Protein AF-A0A7X8UAK8-F1 (afdb_monomer)

Solvent-accessible surface area (backbone atoms only — not comparable to full-atom values): 5123 Å² total; per-residue (Å²): 102,39,68,60,50,50,47,57,76,74,40,92,56,67,67,61,59,48,54,42,64,74,69,73,41,92,43,73,65,55,50,46,54,51,49,40,72,75,72,44,76,68,69,91,72,53,71,70,55,50,50,50,52,50,55,55,50,74,67,38,85,63,44,72,73,39,98,64,62,73,51,76,66,52,48,50,54,35,50,55,61,55,57,109

Mean predicted aligned error: 7.18 Å

Secondary structure (DSSP, 8-state):
-HHHHHHHHH---HHHHHHHHHTT-SSHHHHHHHHHHHH-SPP---HHHHHHHHHHHHT-TTGGGSSS---HHHHHHHHHHH--

Nearest PDB structures (foldseek):
  1vhd-assembly1_B  TM=7.957E-01  e=1.391E+00  Thermotoga maritima
  1o2d-assembly1_A  TM=7.745E-01  e=2.244E+00  Thermotoga maritima

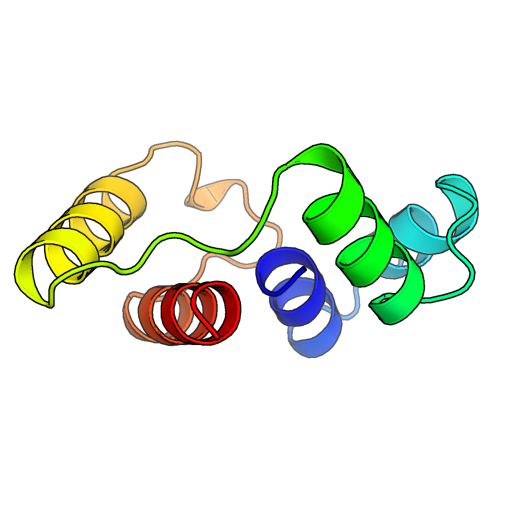Sequence (84 aa):
TAYLDYNLHHSADPKTSQALEISGFEDLQHFQRLMETLCGPAPVCSQSEKETFIEQTMQAKNLVNNLITPSRQDLIEILEKTLQ

Structure (mmCIF, N/CA/C/O backbone):
data_AF-A0A7X8UAK8-F1
#
_entry.id   AF-A0A7X8UAK8-F1
#
loop_
_atom_site.group_PDB
_atom_site.id
_atom_site.type_symbol
_atom_site.label_atom_id
_atom_site.label_alt_id
_atom_site.label_comp_id
_atom_site.label_asym_id
_atom_site.label_entity_id
_atom_site.label_seq_id
_atom_site.pdbx_PDB_ins_code
_atom_site.Cartn_x
_atom_site.Cartn_y
_atom_site.Cartn_z
_atom_site.occupancy
_atom_site.B_iso_or_equiv
_atom_site.auth_seq_id
_atom_site.auth_comp_id
_atom_site.auth_asym_id
_atom_site.auth_atom_id
_atom_site.pdbx_PDB_model_num
ATOM 1 N N . THR A 1 1 ? -1.443 -2.085 -5.561 1.00 56.94 1 THR A N 1
ATOM 2 C CA . THR A 1 1 ? -1.205 -1.409 -6.860 1.00 56.94 1 THR A CA 1
ATOM 3 C C . THR A 1 1 ? -1.012 0.089 -6.689 1.00 56.94 1 THR A C 1
ATOM 5 O O . THR A 1 1 ? -0.084 0.614 -7.287 1.00 56.94 1 THR A O 1
ATOM 8 N N . ALA A 1 2 ? -1.771 0.751 -5.804 1.00 65.69 2 ALA A N 1
ATOM 9 C CA . ALA A 1 2 ? -1.680 2.191 -5.516 1.00 65.69 2 ALA A CA 1
ATOM 10 C C . ALA A 1 2 ? -0.268 2.720 -5.189 1.00 65.69 2 ALA A C 1
ATOM 12 O O . ALA A 1 2 ? 0.084 3.820 -5.593 1.00 65.69 2 ALA A O 1
ATOM 13 N N . TYR A 1 3 ? 0.573 1.937 -4.504 1.00 68.25 3 TYR A N 1
ATOM 14 C CA . TYR A 1 3 ? 1.954 2.345 -4.209 1.00 68.25 3 TYR A CA 1
ATOM 15 C C . TYR A 1 3 ? 2.867 2.349 -5.453 1.00 68.25 3 TYR A C 1
ATOM 17 O O . TYR A 1 3 ? 3.716 3.224 -5.617 1.00 68.25 3 TYR A O 1
ATOM 25 N N . LEU A 1 4 ? 2.683 1.377 -6.353 1.00 70.88 4 LEU A N 1
ATOM 26 C CA . LEU A 1 4 ? 3.406 1.325 -7.627 1.00 70.88 4 LEU A CA 1
ATOM 27 C C . LEU A 1 4 ? 2.903 2.429 -8.568 1.00 70.88 4 LEU A C 1
ATOM 29 O O . LEU A 1 4 ? 3.704 3.094 -9.211 1.00 70.88 4 LEU A O 1
ATOM 33 N N . ASP A 1 5 ? 1.588 2.659 -8.571 1.00 70.06 5 ASP A N 1
ATOM 34 C CA . ASP A 1 5 ? 0.916 3.742 -9.293 1.00 70.06 5 ASP A CA 1
ATOM 35 C C . ASP A 1 5 ? 1.417 5.125 -8.855 1.00 70.06 5 ASP A C 1
ATOM 37 O O . ASP A 1 5 ? 1.772 5.953 -9.690 1.00 70.06 5 ASP A O 1
ATOM 41 N N . TYR A 1 6 ? 1.539 5.350 -7.544 1.00 72.31 6 TYR A N 1
ATOM 42 C CA . TYR A 1 6 ? 2.115 6.572 -6.987 1.00 72.31 6 TYR A CA 1
ATOM 43 C C . TYR A 1 6 ? 3.538 6.810 -7.504 1.00 72.31 6 TYR A C 1
ATOM 45 O O . TYR A 1 6 ? 3.830 7.895 -8.009 1.00 72.31 6 TYR A O 1
ATOM 53 N N . ASN A 1 7 ? 4.399 5.789 -7.451 1.00 68.00 7 ASN A N 1
ATOM 54 C CA . ASN A 1 7 ? 5.772 5.903 -7.942 1.00 68.00 7 ASN A CA 1
ATOM 55 C C . ASN A 1 7 ? 5.835 6.111 -9.464 1.00 68.00 7 ASN A C 1
ATOM 57 O O . ASN A 1 7 ? 6.668 6.888 -9.914 1.00 68.00 7 ASN A O 1
ATOM 61 N N . LEU A 1 8 ? 4.950 5.486 -10.247 1.00 67.12 8 LEU A N 1
ATOM 62 C CA . LEU A 1 8 ? 4.872 5.677 -11.702 1.00 67.12 8 LEU A CA 1
ATOM 63 C C . LEU A 1 8 ? 4.448 7.099 -12.092 1.00 67.12 8 LEU A C 1
ATOM 65 O O . LEU A 1 8 ? 4.936 7.631 -13.084 1.00 67.12 8 LEU A O 1
ATOM 69 N N . HIS A 1 9 ? 3.553 7.718 -11.319 1.00 67.94 9 HIS A N 1
ATOM 70 C CA . HIS A 1 9 ? 3.046 9.063 -11.606 1.00 67.94 9 HIS A CA 1
ATOM 71 C C . HIS A 1 9 ? 3.941 10.185 -11.073 1.00 67.94 9 HIS A C 1
ATOM 73 O O . HIS A 1 9 ? 3.897 11.296 -11.597 1.00 67.94 9 HIS A O 1
ATOM 79 N N . HIS A 1 10 ? 4.746 9.909 -10.045 1.00 65.56 10 HIS A N 1
ATOM 80 C CA . HIS A 1 10 ? 5.575 10.927 -9.398 1.00 65.56 10 HIS A CA 1
ATOM 81 C C . HIS A 1 10 ? 7.060 10.792 -9.730 1.00 65.56 10 HIS A C 1
ATOM 83 O O . HIS A 1 10 ? 7.795 11.769 -9.594 1.00 65.56 10 HIS A O 1
ATOM 89 N N . SER A 1 11 ? 7.511 9.624 -10.197 1.00 63.75 11 SER A N 1
ATOM 90 C CA . SER A 1 11 ? 8.898 9.392 -10.586 1.00 63.75 11 SER A CA 1
ATOM 91 C C . SER A 1 11 ? 9.035 9.119 -12.078 1.00 63.75 11 SER A C 1
ATOM 93 O O . SER A 1 11 ? 8.371 8.251 -12.634 1.00 63.75 11 SER A O 1
ATOM 95 N N . ALA A 1 12 ? 9.979 9.811 -12.716 1.00 62.28 12 ALA A N 1
ATOM 96 C CA . ALA A 1 12 ? 10.417 9.513 -14.079 1.00 62.28 12 ALA A CA 1
ATOM 97 C C . ALA A 1 12 ? 11.468 8.379 -14.132 1.00 62.28 12 ALA A C 1
ATOM 99 O O . ALA A 1 12 ? 12.141 8.217 -15.151 1.00 62.28 12 ALA A O 1
ATOM 100 N N . ASP A 1 13 ? 11.669 7.626 -13.040 1.00 70.06 13 ASP A N 1
ATOM 101 C CA . ASP A 1 13 ? 12.677 6.564 -12.995 1.00 70.06 13 ASP A CA 1
ATOM 102 C C . ASP A 1 13 ? 12.256 5.374 -13.883 1.00 70.06 13 ASP A C 1
ATOM 104 O O . ASP A 1 13 ? 11.200 4.765 -13.655 1.00 70.06 13 ASP A O 1
ATOM 108 N N . PRO A 1 14 ? 13.088 4.983 -14.864 1.00 68.25 14 PRO A N 1
ATOM 109 C CA . PRO A 1 14 ? 12.804 3.859 -15.751 1.00 68.25 14 PRO A CA 1
ATOM 110 C C . PRO A 1 14 ? 12.676 2.505 -15.028 1.00 68.25 14 PRO A C 1
ATOM 112 O O . PRO A 1 14 ? 12.064 1.585 -15.573 1.00 68.25 14 PRO A O 1
ATOM 115 N N . LYS A 1 15 ? 13.192 2.362 -13.798 1.00 68.75 15 LYS A N 1
ATOM 116 C CA . LYS A 1 15 ? 13.067 1.131 -12.995 1.00 68.75 15 LYS A CA 1
ATOM 117 C C . LYS A 1 15 ? 11.621 0.783 -12.657 1.00 68.75 15 LYS A C 1
ATOM 119 O O . LYS A 1 15 ? 11.295 -0.393 -12.516 1.00 68.75 15 LYS A O 1
ATOM 124 N N . THR A 1 16 ? 10.759 1.789 -12.538 1.00 65.00 16 THR A N 1
ATOM 125 C CA . THR A 1 16 ? 9.341 1.609 -12.202 1.00 65.00 16 THR A CA 1
ATOM 126 C C . THR A 1 16 ? 8.587 0.903 -13.333 1.00 65.00 16 THR A C 1
ATOM 128 O O . THR A 1 16 ? 7.808 -0.012 -13.073 1.00 65.00 16 THR A O 1
ATOM 131 N N . SER A 1 17 ? 8.891 1.250 -14.588 1.00 63.38 17 SER A N 1
ATOM 132 C CA . SER A 1 17 ? 8.344 0.583 -15.779 1.00 63.38 17 SER A CA 1
ATOM 133 C C . SER A 1 17 ? 8.983 -0.789 -16.019 1.00 63.38 17 SER A C 1
ATOM 135 O O . SER A 1 17 ? 8.281 -1.748 -16.331 1.00 63.38 17 SER A O 1
ATOM 137 N N . GLN A 1 18 ? 10.294 -0.926 -15.780 1.00 69.25 18 GLN A N 1
ATOM 138 C CA . GLN A 1 18 ? 10.995 -2.215 -15.877 1.00 69.25 18 GLN A CA 1
ATOM 139 C C . GLN A 1 18 ? 10.445 -3.273 -14.913 1.00 69.25 18 GLN A C 1
ATOM 141 O O . GLN A 1 18 ? 10.403 -4.454 -15.253 1.00 69.25 18 GLN A O 1
ATOM 146 N N . ALA A 1 19 ? 10.010 -2.870 -13.715 1.00 69.25 19 ALA A N 1
ATOM 147 C CA . ALA A 1 19 ? 9.415 -3.791 -12.753 1.00 69.25 19 ALA A CA 1
ATOM 148 C C . ALA A 1 19 ? 8.130 -4.442 -13.294 1.00 69.25 19 ALA A C 1
ATOM 150 O O . ALA A 1 19 ? 7.908 -5.627 -13.048 1.00 69.25 19 ALA A O 1
ATOM 151 N N . LEU A 1 20 ? 7.311 -3.709 -14.056 1.00 65.25 20 LEU A N 1
ATOM 152 C CA . LEU A 1 20 ? 6.112 -4.261 -14.693 1.00 65.25 20 LEU A CA 1
ATOM 153 C C . LEU A 1 20 ? 6.474 -5.213 -15.839 1.00 65.25 20 LEU A C 1
ATOM 155 O O . LEU A 1 20 ? 5.981 -6.339 -15.863 1.00 65.25 20 LEU A O 1
ATOM 159 N N . GLU A 1 21 ? 7.396 -4.804 -16.717 1.00 65.88 21 GLU A N 1
ATOM 160 C CA . GLU A 1 21 ? 7.837 -5.609 -17.867 1.00 65.88 21 GLU A CA 1
ATOM 161 C C . GLU A 1 21 ? 8.468 -6.949 -17.450 1.00 65.88 21 GLU A C 1
ATOM 163 O O . GLU A 1 21 ? 8.167 -7.989 -18.034 1.00 65.88 21 GLU A O 1
ATOM 168 N N . ILE A 1 22 ? 9.317 -6.954 -16.416 1.00 72.88 22 ILE A N 1
ATOM 169 C CA . ILE A 1 22 ? 10.016 -8.167 -15.952 1.00 72.88 22 ILE A CA 1
ATOM 170 C C . ILE A 1 22 ? 9.067 -9.130 -15.228 1.00 72.88 22 ILE A C 1
ATOM 172 O O . ILE A 1 22 ? 9.266 -10.344 -15.265 1.00 72.88 22 ILE A O 1
ATOM 176 N N . SER A 1 23 ? 8.029 -8.609 -14.575 1.00 67.31 23 SER A N 1
ATOM 177 C CA . SER A 1 23 ? 7.109 -9.419 -13.768 1.00 67.31 23 SER A CA 1
ATOM 178 C C . SER A 1 23 ? 6.109 -10.229 -14.604 1.00 67.31 23 SER A C 1
ATOM 180 O O . SER A 1 23 ? 5.346 -11.011 -14.043 1.00 67.31 23 SER A O 1
ATOM 182 N N . GLY A 1 24 ? 6.102 -10.060 -15.933 1.00 69.50 24 GLY A N 1
A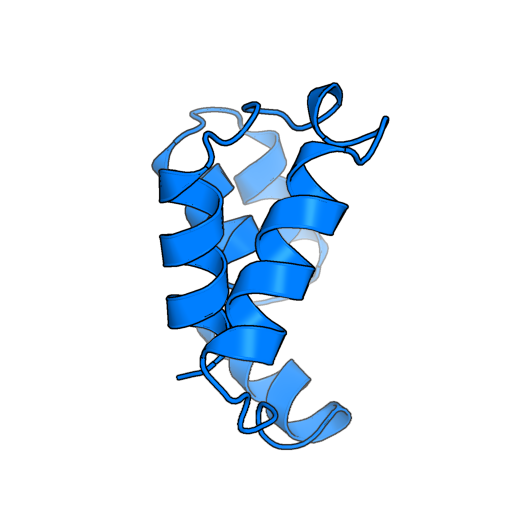TOM 183 C CA . GLY A 1 24 ? 5.181 -10.757 -16.835 1.00 69.50 24 GLY A CA 1
ATOM 184 C C . GLY A 1 24 ? 3.734 -10.265 -16.738 1.00 69.50 24 GLY A C 1
ATOM 185 O O . GLY A 1 24 ? 2.824 -10.947 -17.209 1.00 69.50 24 GLY A O 1
ATOM 186 N N . PHE A 1 25 ? 3.507 -9.100 -16.123 1.00 71.38 25 PHE A N 1
ATOM 187 C CA . PHE A 1 25 ? 2.194 -8.470 -16.082 1.00 71.38 25 PHE A CA 1
ATOM 188 C C . PHE A 1 25 ? 1.997 -7.611 -17.328 1.00 71.38 25 PHE A C 1
ATOM 190 O O . PHE A 1 25 ? 2.828 -6.769 -17.650 1.00 71.38 25 PHE A O 1
ATOM 197 N N . GLU A 1 26 ? 0.875 -7.826 -18.010 1.00 71.25 26 GLU A N 1
ATOM 198 C CA . GLU A 1 26 ? 0.489 -7.061 -19.202 1.00 71.25 26 GLU A CA 1
ATOM 199 C C . GLU A 1 26 ? 0.260 -5.578 -18.873 1.00 71.25 26 GLU A C 1
ATOM 201 O O . GLU A 1 26 ? 0.632 -4.703 -19.649 1.00 71.25 26 GLU A O 1
ATOM 206 N N . ASP A 1 27 ? -0.315 -5.300 -17.700 1.00 73.31 27 ASP A N 1
ATOM 207 C CA . ASP A 1 27 ? -0.570 -3.960 -17.183 1.00 73.31 27 ASP A CA 1
ATOM 208 C C . ASP A 1 27 ? -0.831 -3.980 -15.658 1.00 73.31 27 ASP A C 1
ATOM 210 O O . ASP A 1 27 ? -0.881 -5.030 -15.002 1.00 73.31 27 ASP A O 1
ATOM 214 N N . LEU A 1 28 ? -1.012 -2.790 -15.073 1.00 74.00 28 LEU A N 1
ATOM 215 C CA . LEU A 1 28 ? -1.295 -2.609 -13.644 1.00 74.00 28 LEU A CA 1
ATOM 216 C C . LEU A 1 28 ? -2.637 -3.243 -13.220 1.00 74.00 28 LEU A C 1
ATOM 218 O O . LEU A 1 28 ? -2.798 -3.654 -12.068 1.00 74.00 28 LEU A O 1
ATOM 222 N N . GLN A 1 29 ? -3.593 -3.345 -14.148 1.00 79.50 29 GLN A N 1
ATOM 223 C CA . GLN A 1 29 ? -4.930 -3.885 -13.910 1.00 79.50 29 GLN A CA 1
ATOM 224 C C . GLN A 1 29 ? -4.915 -5.418 -13.844 1.00 79.50 29 GLN A C 1
ATOM 226 O O . GLN A 1 29 ? -5.646 -6.023 -13.058 1.00 79.50 29 GLN A O 1
ATOM 231 N N . HIS A 1 30 ? -4.067 -6.071 -14.635 1.00 80.12 30 HIS A N 1
ATOM 232 C CA . HIS A 1 30 ? -3.805 -7.500 -14.554 1.00 80.12 30 HIS A CA 1
ATOM 233 C C . HIS A 1 30 ? -3.194 -7.852 -13.194 1.00 80.12 30 HIS A C 1
ATOM 235 O O . HIS A 1 30 ? -3.678 -8.768 -12.527 1.00 80.12 30 HIS A O 1
ATOM 241 N N . PHE A 1 31 ? -2.222 -7.0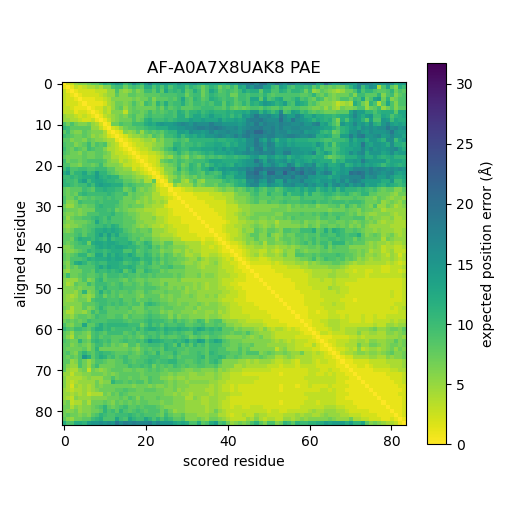66 -12.723 1.00 81.56 31 PHE A N 1
ATOM 242 C CA . PHE A 1 31 ? -1.657 -7.250 -11.387 1.00 81.56 31 PHE A CA 1
ATOM 243 C C . PHE A 1 31 ? -2.714 -7.086 -10.279 1.00 81.56 31 PHE A C 1
ATOM 245 O O . PHE A 1 31 ? -2.785 -7.919 -9.376 1.00 81.56 31 PHE A O 1
ATOM 252 N N . GLN A 1 32 ? -3.580 -6.068 -10.361 1.00 79.56 32 GLN A N 1
ATOM 253 C CA . GLN A 1 32 ? -4.649 -5.862 -9.375 1.00 79.56 32 GLN A CA 1
ATOM 254 C C . GLN A 1 32 ? -5.611 -7.053 -9.289 1.00 79.56 32 GLN A C 1
ATOM 256 O O . GLN A 1 32 ? -5.847 -7.573 -8.199 1.00 79.56 32 GLN A O 1
ATOM 261 N N . ARG A 1 33 ? -6.105 -7.532 -10.437 1.00 82.31 33 ARG A N 1
ATOM 262 C CA . ARG A 1 33 ? -7.028 -8.677 -10.498 1.00 82.31 33 ARG A CA 1
ATOM 263 C C . ARG A 1 33 ? -6.409 -9.953 -9.933 1.00 82.31 33 ARG A C 1
ATOM 265 O O . ARG A 1 33 ? -7.088 -10.721 -9.249 1.00 82.31 33 ARG A O 1
ATOM 272 N N . LEU A 1 34 ? -5.122 -10.186 -10.201 1.00 84.44 34 LEU A N 1
ATOM 273 C CA . LEU A 1 34 ? -4.414 -11.333 -9.639 1.00 84.44 34 LEU A CA 1
ATOM 274 C C . LEU A 1 34 ? -4.326 -11.232 -8.112 1.00 84.44 34 LEU A C 1
ATOM 276 O O . LEU A 1 34 ? -4.599 -12.210 -7.419 1.00 84.44 34 LEU A O 1
ATOM 280 N N . MET A 1 35 ? -3.987 -10.054 -7.585 1.00 83.12 35 MET A N 1
ATOM 281 C CA . MET A 1 35 ? -3.893 -9.836 -6.141 1.00 83.12 35 MET A CA 1
ATOM 282 C C . MET A 1 35 ? -5.242 -10.025 -5.439 1.00 83.12 35 MET A C 1
ATOM 284 O O . MET A 1 35 ? -5.286 -10.701 -4.416 1.00 83.12 35 MET A O 1
ATOM 288 N N . GLU A 1 36 ? -6.343 -9.521 -6.001 1.00 85.06 36 GLU A N 1
ATOM 289 C CA . GLU A 1 36 ? -7.696 -9.766 -5.470 1.00 85.06 36 GLU A CA 1
ATOM 290 C C . GLU A 1 36 ? -8.058 -11.259 -5.487 1.00 85.06 36 GLU A C 1
ATOM 292 O O . GLU A 1 36 ? -8.645 -11.773 -4.536 1.00 85.06 36 GLU A O 1
ATOM 297 N N . THR A 1 37 ? -7.657 -11.986 -6.535 1.00 87.38 37 THR A N 1
ATOM 298 C CA . THR A 1 37 ? -7.902 -13.434 -6.644 1.00 87.38 37 THR A CA 1
ATOM 299 C C . THR A 1 37 ? -7.143 -14.227 -5.576 1.00 87.38 37 THR A C 1
ATOM 301 O O . THR A 1 37 ? -7.670 -15.198 -5.036 1.00 87.38 37 THR A O 1
ATOM 304 N N . LEU A 1 38 ? -5.903 -13.834 -5.274 1.00 87.31 38 LEU A N 1
ATOM 305 C CA . LEU A 1 38 ? -5.037 -14.551 -4.334 1.00 87.31 38 LEU A CA 1
ATOM 306 C C . LEU A 1 38 ? -5.285 -14.163 -2.873 1.00 87.31 38 LEU A C 1
ATOM 308 O O . LEU A 1 38 ? -5.203 -15.016 -1.991 1.00 87.31 38 LEU A O 1
ATOM 312 N N . CYS A 1 39 ? -5.547 -12.884 -2.609 1.00 87.38 39 CYS A N 1
ATOM 313 C CA . CYS A 1 39 ? -5.623 -12.328 -1.258 1.00 87.38 39 CYS A CA 1
ATOM 314 C C . CYS A 1 39 ? -7.057 -12.053 -0.790 1.00 87.38 39 CYS A C 1
ATOM 316 O O . CYS A 1 39 ? -7.267 -11.852 0.406 1.00 87.38 39 CYS A O 1
ATOM 318 N N . GLY A 1 40 ? -8.037 -12.071 -1.696 1.00 84.75 40 GLY A N 1
ATOM 319 C CA . GLY A 1 40 ? -9.404 -11.649 -1.414 1.00 84.75 40 GLY A CA 1
ATOM 320 C C . GLY A 1 40 ? -9.592 -10.128 -1.514 1.00 84.75 40 GLY A C 1
ATOM 321 O O . GLY A 1 40 ? -8.680 -9.410 -1.934 1.00 84.75 40 GLY A O 1
ATOM 322 N N . PRO A 1 41 ? -10.788 -9.624 -1.161 1.00 83.00 41 PRO A N 1
ATOM 323 C CA . PRO A 1 41 ? -11.100 -8.201 -1.232 1.00 83.00 41 PRO A CA 1
ATOM 324 C C . PRO A 1 41 ? -10.305 -7.392 -0.200 1.00 83.00 41 PRO A C 1
ATOM 326 O O . PRO A 1 41 ? -9.900 -7.912 0.844 1.00 83.00 41 PRO A O 1
ATOM 329 N N . ALA A 1 42 ? -10.132 -6.097 -0.470 1.00 84.19 42 ALA A N 1
ATOM 330 C CA . ALA A 1 42 ? -9.528 -5.178 0.484 1.00 84.19 42 ALA A CA 1
ATOM 331 C C . ALA A 1 42 ? -10.321 -5.148 1.812 1.00 84.19 42 ALA A C 1
ATOM 333 O O . ALA A 1 42 ? -11.554 -5.243 1.809 1.00 84.19 42 ALA A O 1
ATOM 334 N N . PRO A 1 43 ? -9.641 -5.021 2.965 1.00 85.25 43 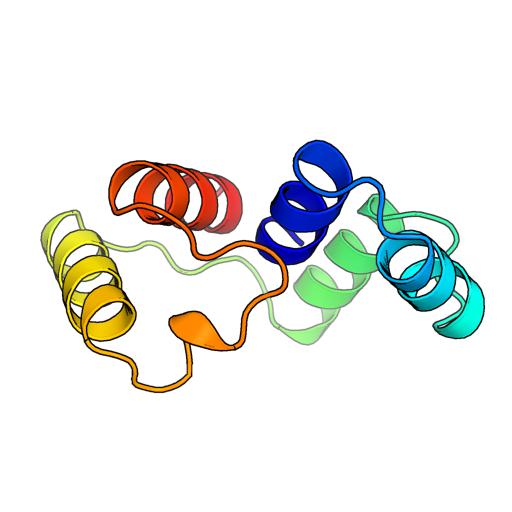PRO A N 1
ATOM 335 C CA . PRO A 1 43 ? -10.313 -4.932 4.254 1.00 85.25 43 PRO A CA 1
ATOM 336 C C . PRO A 1 43 ? -11.075 -3.608 4.389 1.00 85.25 43 PRO A C 1
ATOM 338 O O . PRO A 1 43 ? -10.632 -2.565 3.916 1.00 85.25 43 PRO A O 1
ATOM 341 N N . VAL A 1 44 ? -12.200 -3.623 5.107 1.00 87.25 44 VAL A N 1
ATOM 342 C CA . VAL A 1 44 ? -12.902 -2.389 5.484 1.00 87.25 44 VAL A CA 1
ATOM 343 C C . VAL A 1 44 ? -12.282 -1.849 6.768 1.00 87.25 44 VAL A C 1
ATOM 345 O O . VAL A 1 44 ? -12.449 -2.442 7.830 1.00 87.25 44 VAL A O 1
ATOM 348 N N . CYS A 1 45 ? -11.575 -0.722 6.675 1.00 88.31 45 CYS A N 1
ATOM 349 C CA . CYS A 1 45 ? -10.966 -0.060 7.831 1.00 88.31 45 CYS A CA 1
ATOM 350 C C . CYS A 1 45 ? -11.818 1.115 8.328 1.00 88.31 45 CYS A C 1
ATOM 352 O O . CYS A 1 45 ? -12.282 1.945 7.538 1.00 88.31 45 CYS A O 1
ATOM 354 N N . SER A 1 46 ? -11.960 1.233 9.646 1.00 93.12 46 SER A N 1
ATOM 355 C CA . SER A 1 46 ? -12.479 2.433 10.306 1.00 93.12 46 SER A CA 1
ATOM 356 C C . SER A 1 46 ? -11.524 3.623 10.150 1.00 93.12 46 SER A C 1
ATOM 358 O O . SER A 1 46 ? -10.339 3.465 9.852 1.00 93.12 46 SER A O 1
ATOM 360 N N . GLN A 1 47 ? -12.025 4.838 10.387 1.00 91.12 47 GLN A N 1
ATOM 361 C CA . GLN A 1 47 ? -11.206 6.050 10.291 1.00 91.12 47 GLN A CA 1
ATOM 362 C C . GLN A 1 47 ? -10.012 6.028 11.262 1.00 91.12 47 GLN A C 1
ATOM 364 O O . GLN A 1 47 ? -8.903 6.390 10.878 1.00 91.12 47 GLN A O 1
ATOM 369 N N . SER A 1 48 ? -10.211 5.534 12.488 1.00 93.19 48 SER A N 1
ATOM 370 C CA . SER A 1 48 ? -9.145 5.433 13.492 1.00 93.19 48 SER A CA 1
ATOM 371 C C . SER A 1 48 ? -8.057 4.427 13.107 1.00 93.19 48 SER A C 1
ATOM 373 O O . SER A 1 48 ? -6.875 4.656 13.367 1.00 93.19 48 SER A O 1
ATOM 375 N N . GLU A 1 49 ? -8.429 3.315 12.466 1.00 92.94 49 GLU A N 1
ATOM 376 C CA . GLU A 1 49 ? -7.457 2.344 11.947 1.00 92.94 49 GLU A CA 1
ATOM 377 C C . GLU A 1 49 ? -6.641 2.947 10.803 1.00 92.94 49 GLU A C 1
ATOM 379 O O . GLU A 1 49 ? -5.419 2.806 10.783 1.00 92.94 49 GLU A O 1
ATOM 384 N N . LYS A 1 50 ? -7.293 3.687 9.896 1.00 92.44 50 LYS A N 1
ATOM 385 C CA . LYS A 1 50 ? -6.600 4.403 8.818 1.00 92.44 50 LYS A CA 1
ATOM 386 C C . LYS A 1 50 ? -5.577 5.391 9.376 1.00 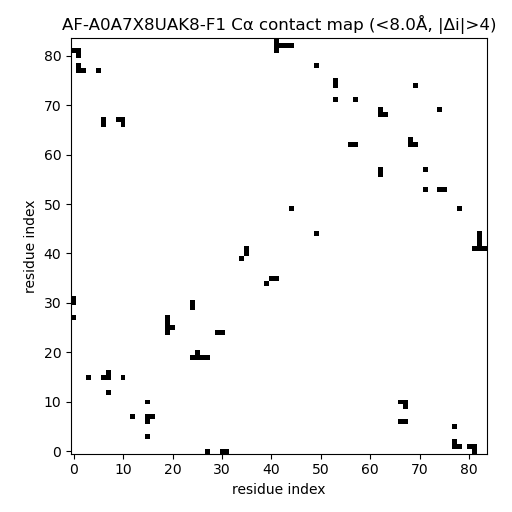92.44 50 LYS A C 1
ATOM 388 O O . LYS A 1 50 ? -4.426 5.365 8.957 1.00 92.44 50 LYS A O 1
ATOM 393 N N . GLU A 1 51 ? -5.958 6.208 10.357 1.00 92.56 51 GLU A N 1
ATOM 394 C CA . GLU A 1 51 ? -5.039 7.150 11.013 1.00 92.56 51 GLU A CA 1
ATOM 395 C C . GLU A 1 51 ? -3.849 6.439 11.664 1.00 92.56 51 GLU A C 1
ATOM 397 O O . GLU A 1 51 ? -2.706 6.858 11.473 1.00 92.56 51 GLU A O 1
ATOM 402 N N . THR A 1 52 ? -4.099 5.314 12.338 1.00 93.94 52 THR A N 1
ATOM 403 C CA . THR A 1 52 ? -3.042 4.495 12.947 1.00 93.94 52 THR A CA 1
ATOM 404 C C . THR A 1 52 ? -2.035 4.011 11.900 1.00 93.94 52 THR A C 1
ATOM 406 O O . THR A 1 52 ? -0.825 4.114 12.117 1.00 93.94 52 THR A O 1
ATOM 409 N N . PHE A 1 53 ? -2.503 3.532 10.742 1.00 92.81 53 PHE A N 1
ATOM 410 C CA . PHE A 1 53 ? -1.614 3.102 9.660 1.00 92.81 53 PHE A CA 1
ATOM 411 C C . PHE A 1 53 ? -0.756 4.248 9.122 1.00 92.81 53 PHE A C 1
ATOM 413 O O . PHE A 1 53 ? 0.446 4.063 8.916 1.00 92.81 53 PHE A O 1
ATOM 420 N N . ILE A 1 54 ? -1.335 5.436 8.934 1.00 93.25 54 ILE A N 1
ATOM 421 C CA . ILE A 1 54 ? -0.596 6.611 8.458 1.00 93.25 54 ILE A CA 1
ATOM 422 C C . ILE A 1 54 ? 0.490 7.012 9.459 1.00 93.25 54 ILE A C 1
ATOM 424 O O . ILE A 1 54 ? 1.637 7.231 9.070 1.00 93.25 54 ILE A O 1
ATOM 428 N N . GLU A 1 55 ? 0.165 7.071 10.750 1.00 93.12 55 GLU A N 1
ATOM 429 C CA . GLU A 1 55 ? 1.119 7.480 11.784 1.00 93.12 55 GLU A CA 1
ATOM 430 C C . GLU A 1 55 ? 2.279 6.501 11.938 1.00 93.12 55 GLU A C 1
ATOM 432 O O . GLU A 1 55 ? 3.436 6.923 11.994 1.00 93.12 55 GLU A O 1
ATOM 437 N N . GLN A 1 56 ? 1.991 5.199 11.936 1.00 93.25 56 GLN A N 1
ATOM 438 C CA . GLN A 1 56 ? 3.029 4.171 11.976 1.00 93.25 56 GLN A CA 1
ATOM 439 C C . GLN A 1 56 ? 3.920 4.228 10.732 1.00 93.25 56 GLN A C 1
ATOM 441 O O . GLN A 1 56 ? 5.144 4.133 10.840 1.00 93.25 56 GLN A O 1
ATOM 446 N N . THR A 1 57 ? 3.323 4.443 9.558 1.00 91.69 57 THR A N 1
ATOM 447 C CA . THR A 1 57 ? 4.064 4.529 8.294 1.00 91.69 57 THR A CA 1
ATOM 448 C C . THR A 1 57 ? 4.975 5.755 8.259 1.00 91.69 57 THR A C 1
ATOM 450 O O . THR A 1 57 ? 6.129 5.639 7.855 1.00 91.69 57 THR A O 1
ATOM 453 N N . MET A 1 58 ? 4.518 6.906 8.763 1.00 91.38 58 MET A N 1
ATOM 454 C CA . MET A 1 58 ? 5.330 8.128 8.877 1.00 91.38 58 MET A CA 1
ATOM 455 C C . MET A 1 58 ? 6.566 7.960 9.774 1.00 91.38 58 MET A C 1
ATOM 457 O O . MET A 1 58 ? 7.562 8.657 9.589 1.00 91.38 58 MET A O 1
ATOM 461 N N . GLN A 1 59 ? 6.520 7.045 10.744 1.00 91.38 59 GLN A N 1
AT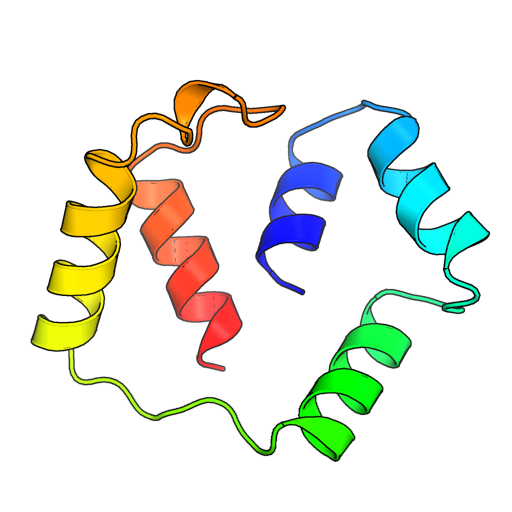OM 462 C CA . GLN A 1 59 ? 7.641 6.741 11.639 1.00 91.38 59 GLN A CA 1
ATOM 463 C C . GLN A 1 59 ? 8.562 5.637 11.096 1.00 91.38 59 GLN A C 1
ATOM 465 O O . GLN A 1 59 ? 9.604 5.341 11.693 1.00 91.38 59 GLN A O 1
ATOM 470 N N . ALA A 1 60 ? 8.199 5.002 9.980 1.00 90.50 60 ALA A N 1
ATOM 471 C CA . ALA A 1 60 ? 8.934 3.874 9.442 1.00 90.50 60 ALA A CA 1
ATOM 472 C C . ALA A 1 60 ? 10.296 4.326 8.890 1.00 90.50 60 ALA A C 1
ATOM 474 O O . ALA A 1 60 ? 10.394 5.148 7.980 1.00 90.50 60 ALA A O 1
ATOM 475 N N . LYS A 1 61 ? 11.386 3.756 9.423 1.00 88.38 61 LYS A N 1
ATOM 476 C CA . LYS A 1 61 ? 12.766 4.132 9.053 1.00 88.38 61 LYS A CA 1
ATOM 4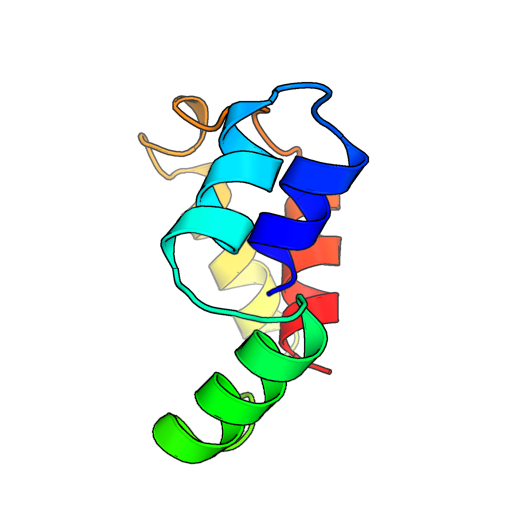77 C C . LYS A 1 61 ? 13.084 3.918 7.572 1.00 88.38 61 LYS A C 1
ATOM 479 O O . LYS A 1 61 ? 14.005 4.533 7.054 1.00 88.38 61 LYS A O 1
ATOM 484 N N . ASN A 1 62 ? 12.359 3.024 6.907 1.00 86.88 62 ASN A N 1
ATOM 485 C CA . ASN A 1 62 ? 12.503 2.734 5.485 1.00 86.88 62 ASN A CA 1
ATOM 486 C C . ASN A 1 62 ? 11.703 3.689 4.588 1.00 86.88 62 ASN A C 1
ATOM 488 O O . ASN A 1 62 ? 11.880 3.628 3.376 1.00 86.88 62 ASN A O 1
ATOM 492 N N . LEU A 1 63 ? 10.865 4.574 5.139 1.00 84.50 63 LEU A N 1
ATOM 493 C CA . LEU A 1 63 ? 10.062 5.504 4.342 1.00 84.50 63 LEU A CA 1
ATOM 494 C C . LEU A 1 63 ? 10.937 6.426 3.479 1.00 84.50 63 LEU A C 1
ATOM 496 O O . LEU A 1 63 ? 10.590 6.715 2.339 1.00 84.50 63 LEU A O 1
ATOM 500 N N . VAL A 1 64 ? 12.098 6.822 4.008 1.00 83.31 64 VAL A N 1
ATOM 501 C CA . VAL A 1 64 ? 13.095 7.661 3.319 1.00 83.31 64 VAL A CA 1
ATOM 502 C C . VAL A 1 64 ? 13.879 6.922 2.233 1.00 83.31 64 VAL A C 1
ATOM 504 O O . VAL A 1 64 ? 14.559 7.560 1.439 1.00 83.31 64 VAL A O 1
ATOM 507 N N . ASN A 1 65 ? 13.807 5.586 2.198 1.00 82.69 65 ASN A N 1
ATOM 508 C CA . ASN A 1 65 ? 14.454 4.779 1.159 1.00 82.69 65 ASN A CA 1
ATOM 509 C C . ASN A 1 65 ? 13.589 4.667 -0.098 1.00 82.69 65 ASN A C 1
ATOM 511 O O . ASN A 1 65 ? 14.009 4.054 -1.080 1.00 82.69 65 ASN A O 1
ATOM 515 N N . ASN A 1 66 ? 12.370 5.204 -0.058 1.00 77.19 66 ASN A N 1
ATOM 516 C CA . ASN A 1 66 ? 11.523 5.241 -1.228 1.00 77.19 66 ASN A CA 1
ATOM 517 C C . ASN A 1 66 ? 12.105 6.188 -2.267 1.00 77.19 66 ASN A C 1
ATOM 519 O O . ASN A 1 66 ? 12.713 7.205 -1.941 1.00 77.19 66 ASN A O 1
ATOM 523 N N . LEU A 1 67 ? 11.874 5.837 -3.529 1.00 76.62 67 LEU A N 1
ATOM 524 C CA . LEU A 1 67 ? 12.302 6.621 -4.682 1.00 76.62 67 LEU A CA 1
ATOM 525 C C . LEU A 1 67 ? 11.855 8.084 -4.568 1.00 76.62 67 LEU A C 1
ATOM 527 O O . LEU A 1 67 ? 12.594 8.997 -4.925 1.00 76.62 67 LEU A O 1
ATOM 531 N N . ILE A 1 68 ? 10.659 8.277 -4.012 1.00 79.94 68 ILE A N 1
ATOM 532 C CA . ILE A 1 68 ? 10.137 9.557 -3.556 1.00 79.94 68 ILE A CA 1
ATOM 533 C C . ILE A 1 68 ? 9.620 9.343 -2.143 1.00 79.94 68 ILE A C 1
ATOM 535 O O . ILE A 1 68 ? 8.774 8.475 -1.923 1.00 79.94 68 ILE A O 1
ATOM 539 N N . THR A 1 69 ? 10.121 10.126 -1.189 1.00 85.19 69 THR A N 1
ATOM 540 C CA . THR A 1 69 ? 9.617 10.109 0.187 1.00 85.19 69 THR A CA 1
ATOM 541 C C . THR A 1 69 ? 8.208 10.706 0.201 1.00 85.19 69 THR A C 1
ATOM 543 O O . THR A 1 69 ? 8.075 11.906 -0.049 1.00 85.19 69 THR A O 1
ATOM 546 N N . PRO A 1 70 ? 7.159 9.911 0.472 1.00 86.12 70 PRO A N 1
ATOM 547 C CA . PRO A 1 70 ? 5.790 10.408 0.471 1.00 86.12 70 PRO A CA 1
ATOM 548 C C . PRO A 1 70 ? 5.541 11.315 1.680 1.00 86.12 70 PRO A C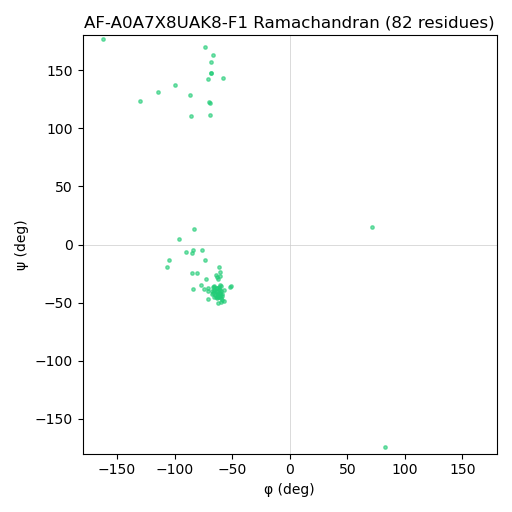 1
ATOM 550 O O . PRO A 1 70 ? 6.026 11.064 2.788 1.00 86.12 70 PRO A O 1
ATOM 553 N N . SER A 1 71 ? 4.760 12.369 1.470 1.00 89.62 71 SER A N 1
ATOM 554 C CA . SER A 1 71 ? 4.194 13.183 2.539 1.00 89.62 71 SER A CA 1
ATOM 555 C C . SER A 1 71 ? 3.055 12.443 3.249 1.00 89.62 71 SER A C 1
ATOM 557 O O . SER A 1 71 ? 2.556 11.416 2.788 1.00 89.62 71 SER A O 1
ATOM 559 N N . ARG A 1 72 ? 2.582 12.994 4.375 1.00 91.56 72 ARG A N 1
ATOM 560 C CA . ARG A 1 72 ? 1.400 12.455 5.069 1.00 91.56 72 ARG A CA 1
ATOM 561 C C . ARG A 1 72 ? 0.174 12.408 4.150 1.00 91.56 72 ARG A C 1
ATOM 563 O O . ARG A 1 72 ? -0.586 11.451 4.226 1.00 91.56 72 ARG A O 1
ATOM 570 N N . GLN A 1 73 ? -0.008 13.426 3.307 1.00 91.25 73 GLN A N 1
ATOM 571 C CA . GLN A 1 73 ? -1.135 13.503 2.378 1.00 91.25 73 GLN A CA 1
ATOM 572 C C . GLN A 1 73 ? -1.036 12.417 1.301 1.00 91.25 73 GLN A C 1
ATOM 574 O O . GLN A 1 73 ? -2.016 11.723 1.050 1.00 91.25 73 GLN A O 1
ATOM 579 N N . ASP A 1 74 ? 0.164 12.185 0.764 1.00 87.69 74 ASP A N 1
ATOM 580 C CA . ASP A 1 74 ? 0.399 11.117 -0.214 1.00 87.69 74 ASP A CA 1
ATOM 581 C C . ASP A 1 74 ? 0.067 9.741 0.376 1.00 87.69 74 ASP A C 1
ATOM 583 O O . ASP A 1 74 ? -0.574 8.913 -0.265 1.00 87.69 74 ASP A O 1
ATOM 587 N N . LEU A 1 75 ? 0.451 9.498 1.634 1.00 90.19 75 LEU A N 1
ATOM 588 C CA . LEU A 1 75 ? 0.119 8.251 2.323 1.00 90.19 75 LEU A CA 1
ATOM 589 C C . LEU A 1 75 ? -1.393 8.071 2.513 1.00 90.19 75 LEU A C 1
ATOM 591 O O . LEU A 1 75 ? -1.877 6.945 2.393 1.00 90.19 75 LEU A O 1
ATOM 595 N N . ILE A 1 76 ? -2.131 9.151 2.795 1.00 90.25 76 ILE A N 1
ATOM 596 C CA . ILE A 1 76 ? -3.598 9.116 2.901 1.00 90.25 76 ILE A CA 1
ATOM 597 C C . ILE A 1 76 ? -4.195 8.700 1.558 1.00 90.25 76 ILE A C 1
ATOM 599 O O . ILE A 1 76 ? -4.964 7.746 1.506 1.00 90.25 76 ILE A O 1
ATOM 603 N N . GLU A 1 77 ? -3.784 9.345 0.469 1.00 89.56 77 GLU A N 1
ATOM 604 C CA . GLU A 1 77 ? -4.300 9.051 -0.871 1.00 89.56 77 GLU A CA 1
ATOM 605 C C . GLU A 1 77 ? -3.959 7.626 -1.326 1.00 89.56 77 GLU A C 1
ATOM 607 O O . GLU A 1 77 ? -4.802 6.932 -1.898 1.00 89.56 77 GLU A O 1
ATOM 612 N N . ILE A 1 78 ? -2.744 7.149 -1.033 1.00 88.81 78 ILE A N 1
ATOM 613 C CA . ILE A 1 78 ? -2.331 5.767 -1.316 1.00 88.81 78 ILE A CA 1
ATOM 614 C C . ILE A 1 78 ? -3.202 4.777 -0.540 1.00 88.81 78 ILE A C 1
ATOM 616 O O . ILE A 1 78 ? -3.643 3.772 -1.108 1.00 88.81 78 ILE A O 1
ATOM 620 N N . LEU A 1 79 ? -3.448 5.038 0.747 1.00 89.50 79 LEU A N 1
ATOM 621 C CA . LEU A 1 79 ? -4.265 4.168 1.584 1.00 89.50 79 LEU A CA 1
ATOM 622 C C . LEU A 1 79 ? -5.718 4.154 1.100 1.00 89.50 79 LEU A C 1
ATOM 624 O O . LEU A 1 79 ? -6.293 3.082 0.947 1.00 89.50 79 LEU A O 1
ATOM 628 N N . GLU A 1 80 ? -6.295 5.313 0.792 1.00 88.50 80 GLU A N 1
ATOM 629 C CA . GLU A 1 80 ? -7.662 5.417 0.278 1.00 88.50 80 GLU A CA 1
ATOM 630 C C . GLU A 1 80 ? -7.839 4.688 -1.053 1.00 88.50 80 GLU A C 1
ATOM 632 O O . GLU A 1 80 ? -8.779 3.909 -1.186 1.00 88.50 80 GLU A O 1
ATOM 637 N N . LYS A 1 81 ? -6.904 4.850 -1.997 1.00 84.75 81 LYS A N 1
ATOM 638 C CA . LYS A 1 81 ? -6.911 4.105 -3.267 1.00 84.75 81 LYS A CA 1
ATOM 639 C C . LYS A 1 81 ? -6.733 2.597 -3.088 1.00 84.75 81 LYS A C 1
ATOM 641 O O . LYS A 1 81 ? -7.134 1.838 -3.957 1.00 84.75 81 LYS A O 1
ATOM 646 N N . THR A 1 82 ? -6.086 2.156 -2.009 1.00 83.81 82 THR A N 1
ATOM 647 C CA . THR A 1 82 ? -5.868 0.724 -1.731 1.00 83.81 82 THR A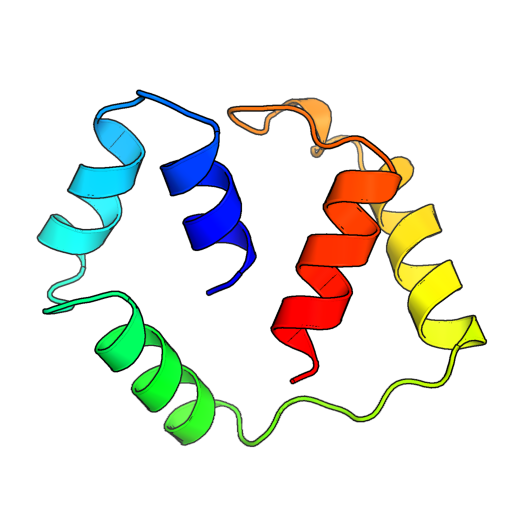 CA 1
ATOM 648 C C . THR A 1 82 ? -7.099 0.059 -1.111 1.00 83.81 82 THR A C 1
ATOM 650 O O . THR A 1 82 ? -7.244 -1.156 -1.205 1.00 83.81 82 THR A O 1
ATOM 653 N N . LEU A 1 83 ? -7.962 0.838 -0.455 1.00 83.19 83 LEU A N 1
ATOM 654 C CA . LEU A 1 83 ? -9.159 0.353 0.240 1.00 83.19 83 LEU A CA 1
ATOM 655 C C . LEU A 1 83 ? -10.446 0.457 -0.606 1.00 83.19 83 LEU A C 1
ATOM 657 O O . LEU A 1 83 ? -11.525 0.191 -0.076 1.00 83.19 83 LEU A O 1
ATOM 661 N N . GLN A 1 84 ? -10.340 0.873 -1.873 1.00 69.38 84 GLN A N 1
ATOM 662 C CA . GLN A 1 84 ? -11.419 0.890 -2.874 1.00 69.38 84 GLN A CA 1
ATOM 663 C C . GLN A 1 84 ? -11.360 -0.362 -3.746 1.00 69.38 84 GLN A C 1
ATOM 665 O O . GLN A 1 84 ? -12.454 -0.870 -4.076 1.00 69.38 84 GLN A O 1
#

pLDDT: mean 80.59, std 10.06, range [56.94, 93.94]

Foldseek 3Di:
DLVLVLCVVPDPDVVSVVVCVVVPHPDPVSVVVVCCVVPNAADDDDPVRLVVVLVVLVVDPCLVVDPDNDDSVSSSVSVVVRND

Radius of gyration: 13.87 Å; Cα contacts (8 Å, |Δi|>4): 49; chains: 1; bounding box: 27×28×33 Å